Protein AF-A0A9D7HU97-F1 (afdb_monomer_lite)

pLDDT: mean 90.89, std 8.0, range [59.41, 97.94]

Structure (mmCIF, N/CA/C/O backbone):
data_AF-A0A9D7HU97-F1
#
_entry.id   AF-A0A9D7HU97-F1
#
loop_
_atom_site.group_PDB
_atom_site.id
_atom_site.type_symbol
_atom_site.label_atom_id
_atom_site.label_alt_id
_atom_site.label_comp_id
_atom_site.label_asym_id
_atom_site.label_entity_id
_atom_site.label_seq_id
_atom_site.pdbx_PDB_ins_code
_atom_site.Cartn_x
_atom_site.Cartn_y
_atom_site.Cartn_z
_atom_site.occupancy
_atom_site.B_iso_or_equiv
_atom_site.auth_seq_id
_atom_site.auth_comp_id
_atom_site.auth_asym_id
_atom_site.auth_atom_id
_atom_site.pdbx_PDB_model_num
ATOM 1 N N . MET A 1 1 ? -2.136 9.298 -6.758 1.00 59.41 1 MET A N 1
ATOM 2 C CA . MET A 1 1 ? -2.511 10.239 -5.671 1.00 59.41 1 MET A CA 1
ATOM 3 C C . MET A 1 1 ? -3.875 9.947 -5.015 1.00 59.41 1 MET A C 1
ATOM 5 O O . MET A 1 1 ? -4.097 10.447 -3.921 1.00 59.41 1 MET A O 1
ATOM 9 N N . GLY A 1 2 ? -4.797 9.175 -5.620 1.00 84.44 2 GLY A N 1
ATOM 10 C CA . GLY A 1 2 ? -6.100 8.853 -4.996 1.00 84.44 2 GLY A CA 1
ATOM 11 C C . GLY A 1 2 ? -6.026 7.794 -3.887 1.00 84.44 2 GLY A C 1
ATOM 12 O O . GLY A 1 2 ? -6.468 8.039 -2.770 1.00 84.44 2 GLY A O 1
ATOM 13 N N . LEU A 1 3 ? -5.370 6.660 -4.161 1.00 85.88 3 LEU A N 1
ATOM 14 C CA . LEU A 1 3 ? -5.312 5.512 -3.242 1.00 85.88 3 LEU A CA 1
ATOM 15 C C . LEU A 1 3 ? -4.630 5.822 -1.898 1.00 85.88 3 LEU A C 1
ATOM 17 O O . LEU A 1 3 ? -5.117 5.406 -0.852 1.00 85.88 3 LEU A O 1
ATOM 21 N N . GLU A 1 4 ? -3.543 6.595 -1.890 1.00 90.94 4 GLU A N 1
ATOM 22 C CA . GLU A 1 4 ? -2.875 7.012 -0.644 1.00 90.94 4 GLU A CA 1
ATOM 23 C C . GLU A 1 4 ? -3.761 7.918 0.220 1.00 90.94 4 GLU A C 1
ATOM 25 O O . GLU A 1 4 ? -3.781 7.790 1.445 1.00 90.94 4 GLU A O 1
ATOM 30 N N . ARG A 1 5 ? -4.526 8.818 -0.414 1.00 93.12 5 ARG A N 1
ATOM 31 C CA . ARG A 1 5 ? -5.485 9.683 0.286 1.00 93.12 5 ARG A CA 1
ATOM 32 C C . ARG A 1 5 ? -6.626 8.863 0.879 1.00 93.12 5 ARG A C 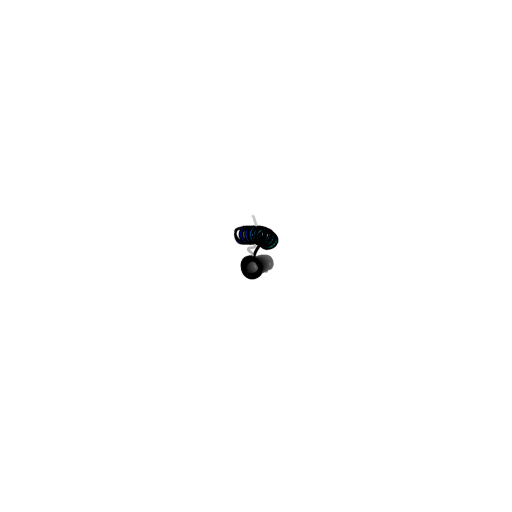1
ATOM 34 O O . ARG A 1 5 ? -6.976 9.087 2.032 1.00 93.12 5 ARG A O 1
ATOM 41 N N . GLU A 1 6 ? -7.149 7.893 0.133 1.00 92.31 6 GLU A N 1
ATOM 42 C CA . GLU A 1 6 ? -8.172 6.962 0.625 1.00 92.31 6 GLU A CA 1
ATOM 43 C C . GLU A 1 6 ? -7.671 6.147 1.825 1.00 92.31 6 GLU A C 1
ATOM 45 O O . GLU A 1 6 ? -8.370 6.049 2.830 1.00 92.31 6 GLU A O 1
ATOM 50 N N . ILE A 1 7 ? -6.444 5.615 1.774 1.00 94.75 7 ILE A N 1
ATOM 51 C CA . ILE A 1 7 ? -5.846 4.881 2.903 1.00 94.75 7 ILE A CA 1
ATOM 52 C C . ILE A 1 7 ? -5.724 5.786 4.133 1.00 94.75 7 ILE A C 1
ATOM 54 O O . ILE A 1 7 ? -6.078 5.372 5.237 1.00 94.75 7 ILE A O 1
ATOM 58 N N . LYS A 1 8 ? -5.269 7.031 3.949 1.00 96.19 8 LYS A N 1
ATOM 59 C CA . LYS A 1 8 ? -5.141 8.008 5.038 1.00 96.19 8 LYS A CA 1
ATOM 60 C C . LYS A 1 8 ? -6.494 8.361 5.659 1.00 96.19 8 LYS A C 1
ATOM 62 O O . LYS A 1 8 ? -6.585 8.532 6.874 1.00 96.19 8 LYS A O 1
ATOM 67 N N . GLU A 1 9 ? -7.535 8.458 4.841 1.00 96.00 9 GLU A N 1
ATOM 68 C CA . GLU A 1 9 ? -8.899 8.691 5.306 1.00 96.00 9 GLU A CA 1
ATOM 69 C C . GLU A 1 9 ? -9.441 7.486 6.089 1.00 96.00 9 GLU A C 1
ATOM 71 O O . GLU A 1 9 ? -9.987 7.662 7.177 1.00 96.00 9 GLU A O 1
ATOM 76 N N . ILE A 1 10 ? -9.198 6.255 5.628 1.00 95.75 10 ILE A N 1
ATOM 77 C CA . ILE A 1 10 ? -9.556 5.043 6.384 1.00 95.75 10 ILE A CA 1
ATOM 78 C C . ILE A 1 10 ? -8.815 5.002 7.730 1.00 95.75 10 ILE A C 1
ATOM 80 O O . ILE A 1 10 ? -9.416 4.688 8.756 1.00 95.75 10 ILE A O 1
ATOM 84 N N . ASP A 1 11 ? -7.532 5.373 7.773 1.00 96.56 11 ASP A N 1
ATOM 85 C CA . ASP A 1 11 ? -6.772 5.453 9.027 1.00 96.56 11 ASP A CA 1
ATOM 86 C C . ASP A 1 11 ? -7.364 6.491 10.002 1.00 96.56 11 ASP A C 1
ATOM 88 O O . ASP A 1 11 ? -7.376 6.267 11.219 1.00 96.56 11 ASP A O 1
ATOM 92 N N . ARG A 1 12 ? -7.898 7.611 9.491 1.00 97.38 12 ARG A N 1
ATOM 93 C CA . ARG A 1 12 ? -8.641 8.594 10.298 1.00 97.38 12 ARG A CA 1
ATOM 94 C C . ARG A 1 12 ? -9.931 7.985 10.851 1.00 97.38 12 ARG A C 1
ATOM 96 O O . ARG A 1 12 ? -10.155 8.049 12.060 1.00 97.38 12 ARG A O 1
ATOM 103 N N . GLN A 1 13 ? -10.719 7.328 10.004 1.00 95.50 13 GLN A N 1
ATOM 104 C CA . GLN A 1 13 ? -11.974 6.680 10.395 1.00 95.50 13 GLN A CA 1
ATOM 105 C C . GLN A 1 13 ? -11.759 5.570 11.434 1.00 95.50 13 GLN A C 1
ATOM 107 O O . GLN A 1 13 ? -12.525 5.466 12.389 1.00 95.50 13 GLN A O 1
ATOM 112 N N . ILE A 1 14 ? -10.682 4.783 11.322 1.00 95.88 14 ILE A N 1
ATOM 113 C CA . ILE A 1 14 ? -10.317 3.769 12.326 1.00 95.88 14 ILE A CA 1
ATOM 114 C C . ILE A 1 14 ? -10.040 4.424 13.682 1.00 95.88 14 ILE A C 1
ATOM 116 O O . ILE A 1 14 ? -10.497 3.924 14.712 1.00 95.88 14 ILE A O 1
ATOM 120 N N . LYS A 1 15 ? -9.298 5.539 13.714 1.00 96.56 15 LYS A N 1
ATOM 121 C CA . LYS A 1 15 ? -9.019 6.264 14.966 1.00 96.56 15 LYS A CA 1
ATOM 122 C C . LYS A 1 15 ? -10.299 6.792 15.608 1.00 96.56 15 LYS A C 1
ATOM 124 O O . LYS A 1 15 ? -10.445 6.700 16.826 1.00 96.56 15 LYS A O 1
ATOM 129 N N . GLU A 1 16 ? -11.216 7.319 14.808 1.00 94.75 16 GLU A N 1
ATOM 130 C CA . GLU A 1 16 ? -12.508 7.825 15.279 1.00 94.75 16 GLU A CA 1
ATOM 131 C C . GLU A 1 16 ? -13.398 6.700 15.808 1.00 94.75 16 GLU A C 1
ATOM 133 O O . GLU A 1 16 ? -13.881 6.790 16.936 1.00 94.75 16 GLU A O 1
ATOM 138 N N . ALA A 1 17 ? -13.515 5.594 15.070 1.00 92.94 17 ALA A N 1
ATOM 139 C CA . ALA A 1 17 ? -14.265 4.418 15.500 1.00 92.94 17 ALA A CA 1
ATOM 140 C C . ALA A 1 17 ? -13.706 3.820 16.804 1.00 92.94 17 ALA A C 1
ATOM 142 O O . ALA A 1 17 ? -14.470 3.448 17.693 1.00 92.94 17 ALA A O 1
ATOM 143 N N . ARG A 1 18 ? -12.374 3.791 16.967 1.00 92.94 18 ARG A N 1
ATOM 144 C CA . ARG A 1 18 ? -11.720 3.373 18.221 1.00 92.94 18 ARG A CA 1
ATOM 145 C C . ARG A 1 18 ? -12.077 4.288 19.387 1.00 92.94 18 ARG A C 1
ATOM 147 O O . ARG A 1 18 ? -12.401 3.786 20.457 1.00 92.94 18 ARG A O 1
ATOM 154 N N . ARG A 1 19 ? -12.055 5.611 19.192 1.00 93.38 19 ARG A N 1
ATOM 155 C CA . ARG A 1 19 ? -12.463 6.570 20.235 1.00 93.38 19 ARG A CA 1
ATOM 156 C C . ARG A 1 19 ? -13.929 6.385 20.622 1.00 93.38 19 ARG A C 1
ATOM 158 O O . ARG A 1 19 ? -14.220 6.311 21.810 1.00 93.38 19 ARG A O 1
ATOM 165 N N . ALA A 1 20 ? -14.821 6.255 19.641 1.00 90.25 20 ALA A N 1
ATOM 166 C CA . ALA A 1 20 ? -16.245 6.033 19.882 1.00 90.25 20 ALA A CA 1
ATOM 167 C C . ALA A 1 20 ? -16.498 4.728 20.659 1.00 90.25 20 ALA A C 1
ATOM 169 O O . ALA A 1 20 ? -17.226 4.732 21.647 1.00 90.25 20 ALA A O 1
ATOM 170 N N . ALA A 1 21 ? -15.827 3.634 20.283 1.00 89.88 21 ALA A N 1
ATOM 171 C CA . ALA A 1 21 ? -15.946 2.350 20.974 1.00 89.88 21 ALA A CA 1
ATOM 172 C C . ALA A 1 21 ? -15.439 2.393 22.429 1.00 89.88 21 ALA A C 1
ATOM 174 O O . ALA A 1 21 ? -15.967 1.681 23.280 1.00 89.88 21 ALA A O 1
ATOM 175 N N . THR A 1 22 ? -14.436 3.222 22.737 1.00 89.69 22 THR A N 1
ATOM 176 C CA . THR A 1 22 ? -13.944 3.402 24.115 1.00 89.69 22 THR A CA 1
ATOM 177 C C . THR A 1 22 ? -14.956 4.126 25.004 1.00 89.69 22 THR A C 1
ATOM 179 O O . THR A 1 22 ? -15.070 3.792 26.181 1.00 89.69 22 THR A O 1
ATOM 182 N N . VAL A 1 23 ? -15.689 5.100 24.456 1.00 91.75 23 VAL A N 1
ATOM 183 C CA . VAL A 1 23 ? -16.657 5.929 25.202 1.00 91.75 23 VAL A CA 1
ATOM 184 C C . VAL A 1 23 ? -18.041 5.266 25.301 1.00 91.75 23 VAL A C 1
ATOM 186 O O . VAL A 1 23 ? -18.860 5.679 26.117 1.00 91.75 23 VAL A O 1
ATOM 189 N N . ALA A 1 24 ? -18.296 4.219 24.514 1.00 89.94 24 ALA A N 1
ATOM 190 C CA . ALA A 1 24 ? -19.556 3.482 24.505 1.00 89.94 24 ALA A CA 1
ATOM 191 C C . ALA A 1 24 ? -19.955 2.953 25.897 1.00 89.94 24 ALA A C 1
ATOM 193 O O . ALA A 1 24 ? -19.141 2.369 26.625 1.00 89.94 24 ALA A O 1
ATOM 194 N N . LEU A 1 25 ? -21.233 3.128 26.236 1.00 87.50 25 LEU A N 1
ATOM 195 C CA . LEU A 1 25 ? -21.787 2.821 27.558 1.00 87.50 25 LEU A CA 1
ATOM 196 C C . LEU A 1 25 ? -22.415 1.424 27.609 1.00 87.50 25 LEU A C 1
ATOM 198 O O . LEU A 1 25 ? -22.518 0.844 28.689 1.00 87.50 25 LEU A O 1
ATOM 202 N N . SER A 1 26 ? -22.783 0.858 26.454 1.00 93.25 26 SER A N 1
ATOM 203 C CA . SER A 1 26 ? -23.338 -0.495 26.352 1.00 93.25 26 SER A CA 1
ATOM 204 C C . SER A 1 26 ? -22.373 -1.491 25.700 1.00 93.25 26 SER A C 1
ATOM 206 O O . SER A 1 26 ? -21.480 -1.140 24.923 1.00 93.25 26 SER A O 1
ATOM 208 N N . LEU A 1 27 ? -22.554 -2.776 26.020 1.00 89.12 27 LEU A N 1
ATOM 209 C CA . LEU A 1 27 ? -21.802 -3.863 25.388 1.00 89.12 27 LEU A CA 1
ATOM 210 C C . LEU A 1 27 ? -22.136 -3.997 23.896 1.00 89.12 27 LEU A C 1
ATOM 212 O O . LEU A 1 27 ? -21.236 -4.273 23.103 1.00 89.12 27 LEU A O 1
ATOM 216 N N . ASP A 1 28 ? -23.387 -3.746 23.507 1.00 91.88 28 ASP A N 1
ATOM 217 C CA . ASP A 1 28 ? -23.822 -3.778 22.109 1.00 91.88 28 ASP A CA 1
ATOM 218 C C . ASP A 1 28 ? -23.143 -2.690 21.269 1.00 91.88 28 ASP A C 1
ATOM 220 O O . ASP A 1 28 ? -22.624 -2.976 20.188 1.00 91.88 28 ASP A O 1
ATOM 224 N N . GLU A 1 29 ? -23.051 -1.462 21.786 1.00 90.25 29 GLU A N 1
ATOM 225 C CA . GLU A 1 29 ? -22.326 -0.366 21.130 1.00 90.25 29 GLU A CA 1
ATOM 226 C C . GLU A 1 29 ? -20.831 -0.677 20.993 1.00 90.25 29 GLU A C 1
ATOM 228 O O . GLU A 1 29 ? -20.239 -0.458 19.931 1.00 90.25 29 GLU A O 1
ATOM 233 N N . LYS A 1 30 ? -20.215 -1.253 22.034 1.00 89.19 30 LYS A N 1
ATOM 234 C CA . LYS A 1 30 ? -18.817 -1.708 21.972 1.00 89.19 30 LYS A CA 1
ATOM 235 C C . LYS A 1 30 ? -18.627 -2.778 20.902 1.00 89.19 30 LYS A C 1
ATOM 237 O O . LYS A 1 30 ? -17.673 -2.699 20.126 1.00 89.19 30 LYS A O 1
ATOM 242 N N . LEU A 1 31 ? -19.527 -3.757 20.826 1.00 92.44 31 LEU A N 1
ATOM 243 C CA . LEU A 1 31 ? -19.473 -4.823 19.828 1.00 92.44 31 LEU A CA 1
ATOM 244 C C . LEU A 1 31 ? -19.642 -4.276 18.403 1.00 92.44 31 LEU A C 1
ATOM 246 O O . LEU A 1 31 ? -18.889 -4.664 17.506 1.00 92.44 31 LEU A O 1
ATOM 250 N N . ALA A 1 32 ? -20.590 -3.361 18.191 1.00 92.88 32 ALA A N 1
ATOM 251 C CA . ALA A 1 32 ? -20.792 -2.691 16.909 1.00 92.88 32 ALA A CA 1
ATOM 252 C C . ALA A 1 32 ? -19.544 -1.896 16.488 1.00 92.88 32 ALA A C 1
ATOM 254 O O . ALA A 1 32 ? -19.074 -2.036 15.356 1.00 92.88 32 ALA A O 1
ATOM 255 N N . GLY A 1 33 ? -18.939 -1.151 17.419 1.00 92.94 33 GLY A N 1
ATOM 256 C CA . GLY A 1 33 ? -17.685 -0.431 17.195 1.00 92.94 33 GLY A CA 1
ATOM 257 C C . GLY A 1 33 ? -16.527 -1.354 16.804 1.00 92.94 33 GLY A C 1
ATOM 258 O O . GLY A 1 33 ? -15.825 -1.084 15.831 1.00 92.94 33 GLY A O 1
ATOM 259 N N . GLN A 1 34 ? -16.358 -2.488 17.492 1.00 92.69 34 GLN A N 1
ATOM 260 C CA . GLN A 1 34 ? -15.325 -3.478 17.152 1.00 92.69 34 GLN A CA 1
ATOM 261 C C . GLN A 1 34 ? -15.531 -4.090 15.759 1.00 92.69 34 GLN A C 1
ATOM 263 O O . GLN A 1 34 ? -14.571 -4.238 14.999 1.00 92.69 34 GLN A O 1
ATOM 268 N N . LYS A 1 35 ? -16.779 -4.400 15.381 1.00 95.56 35 LYS A N 1
ATOM 269 C CA . LYS A 1 35 ? -17.107 -4.877 14.026 1.00 95.56 35 LYS A CA 1
ATOM 270 C C . LYS A 1 35 ? -16.765 -3.830 12.962 1.00 95.56 35 LYS A C 1
ATOM 272 O O . LYS A 1 35 ? -16.163 -4.183 11.948 1.00 95.56 35 LYS A O 1
ATOM 277 N N . GLN A 1 36 ? -17.079 -2.560 13.216 1.00 95.38 36 GLN A N 1
ATOM 278 C CA . GLN A 1 36 ? -16.760 -1.460 12.304 1.00 95.38 36 GLN A CA 1
ATOM 279 C C . GLN A 1 36 ? -15.247 -1.268 12.136 1.00 95.38 36 GLN A C 1
ATOM 281 O O . GLN A 1 36 ? -14.765 -1.143 11.011 1.00 95.38 36 GLN A O 1
ATOM 286 N N . ILE A 1 37 ? -14.480 -1.302 13.230 1.00 95.81 37 ILE A N 1
ATOM 287 C CA . ILE A 1 37 ? -13.010 -1.217 13.189 1.00 95.81 37 ILE A CA 1
ATOM 288 C C . ILE A 1 37 ? -12.435 -2.349 12.333 1.00 95.81 37 ILE A C 1
ATOM 290 O O . ILE A 1 37 ? -11.632 -2.090 11.439 1.00 95.81 37 ILE A O 1
ATOM 294 N N . LYS A 1 38 ? -12.889 -3.591 12.549 1.00 97.44 38 LYS A N 1
ATOM 295 C CA . LYS A 1 38 ? -12.433 -4.754 11.776 1.0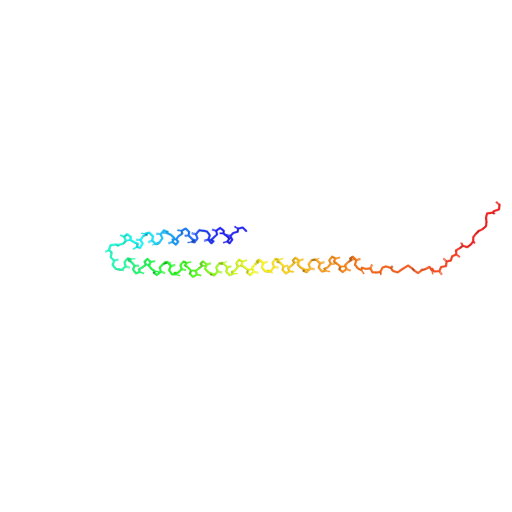0 97.44 38 LYS A CA 1
ATOM 296 C C . LYS A 1 38 ? -12.741 -4.616 10.281 1.00 97.44 38 LYS A C 1
ATOM 298 O O . LYS A 1 38 ? -11.906 -4.971 9.449 1.00 97.44 38 LYS A O 1
ATOM 303 N N . ALA A 1 39 ? -13.915 -4.091 9.930 1.00 97.44 39 ALA A N 1
ATOM 304 C CA 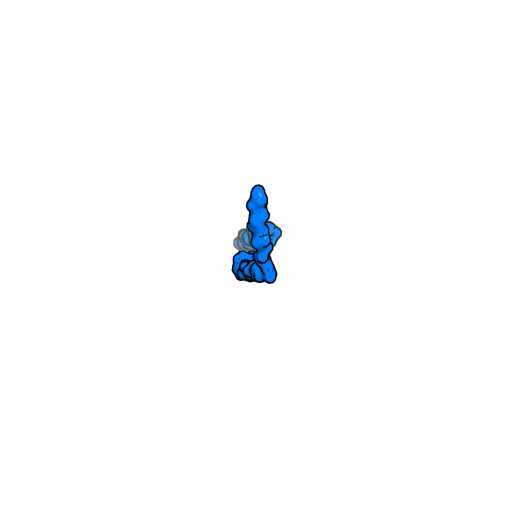. ALA A 1 39 ? -14.290 -3.848 8.538 1.00 97.44 39 ALA A CA 1
ATOM 305 C C . ALA A 1 39 ? -13.388 -2.789 7.878 1.00 97.44 39 ALA A C 1
ATOM 307 O O . ALA A 1 39 ? -12.883 -3.010 6.775 1.00 97.44 39 ALA A O 1
ATOM 308 N N . LEU A 1 40 ? -13.124 -1.676 8.569 1.00 97.56 40 LEU A N 1
ATOM 309 C CA . LEU A 1 40 ? -12.228 -0.623 8.084 1.00 97.56 40 LEU A CA 1
ATOM 310 C C . LEU A 1 40 ? -10.781 -1.118 7.936 1.00 97.56 40 LEU A C 1
ATOM 312 O O . LEU A 1 40 ? -10.115 -0.799 6.954 1.00 97.56 40 LEU A O 1
ATOM 316 N N . GLU A 1 41 ? -10.292 -1.945 8.861 1.00 97.50 41 GLU A N 1
ATOM 317 C CA . GLU A 1 41 ? -8.958 -2.551 8.767 1.00 97.50 41 GLU A CA 1
ATOM 318 C C . GLU A 1 41 ? -8.823 -3.486 7.559 1.00 97.50 41 GLU A C 1
ATOM 320 O O . GLU A 1 41 ? -7.802 -3.452 6.863 1.00 97.50 41 GLU A O 1
ATOM 325 N N . ALA A 1 42 ? -9.861 -4.275 7.267 1.00 97.81 42 ALA A N 1
ATOM 326 C CA . ALA A 1 42 ? -9.905 -5.113 6.073 1.00 97.81 42 ALA A CA 1
ATOM 327 C C . ALA A 1 42 ? -9.864 -4.264 4.791 1.00 97.81 42 ALA A C 1
ATOM 329 O O . ALA A 1 42 ? -9.065 -4.543 3.894 1.00 97.81 42 ALA A O 1
ATOM 330 N N . GLN A 1 43 ? -10.650 -3.182 4.731 1.00 96.69 43 GLN A N 1
ATOM 331 C CA . GLN A 1 43 ? -10.630 -2.249 3.601 1.00 96.69 43 GLN A CA 1
ATOM 332 C C . GLN A 1 43 ? -9.263 -1.576 3.431 1.00 96.69 43 GLN A C 1
ATOM 334 O O . GLN A 1 43 ? -8.740 -1.526 2.316 1.00 96.69 43 GLN A O 1
ATOM 339 N N . ARG A 1 44 ? -8.636 -1.119 4.524 1.00 97.19 44 ARG A N 1
ATOM 340 C CA . ARG A 1 44 ? -7.288 -0.530 4.496 1.00 97.19 44 ARG A CA 1
ATOM 341 C C . ARG A 1 44 ? -6.266 -1.499 3.907 1.00 97.19 44 ARG A C 1
ATOM 343 O O . ARG A 1 44 ? -5.459 -1.108 3.065 1.00 97.19 44 ARG A O 1
ATOM 350 N N . ASN A 1 45 ? -6.283 -2.758 4.349 1.00 96.94 45 ASN A N 1
ATOM 351 C CA . ASN A 1 45 ? -5.369 -3.778 3.840 1.00 96.94 45 ASN A CA 1
ATOM 352 C C . ASN A 1 45 ? -5.591 -4.050 2.350 1.00 96.94 45 ASN A C 1
ATOM 354 O O . ASN A 1 45 ? -4.612 -4.142 1.612 1.00 96.94 45 ASN A O 1
ATOM 358 N N . GLN A 1 46 ? -6.845 -4.120 1.899 1.00 96.31 46 GLN A N 1
ATOM 359 C CA . GLN A 1 46 ? -7.147 -4.291 0.480 1.00 96.31 46 GLN A CA 1
ATOM 360 C C . GLN A 1 46 ? -6.608 -3.123 -0.356 1.00 96.31 46 GLN A C 1
ATOM 362 O O . GLN A 1 46 ? -5.936 -3.344 -1.359 1.00 96.31 46 GLN A O 1
ATOM 367 N N . LYS A 1 47 ? -6.831 -1.880 0.085 1.00 94.81 47 LYS A N 1
ATOM 368 C CA . LYS A 1 47 ? -6.339 -0.684 -0.616 1.00 94.81 47 LYS A CA 1
ATOM 369 C C . LYS A 1 47 ? -4.814 -0.615 -0.669 1.00 94.81 47 LYS A C 1
ATOM 371 O O . LYS A 1 47 ? -4.271 -0.231 -1.699 1.00 94.81 47 LYS A O 1
ATOM 376 N N . ARG A 1 48 ? -4.119 -1.016 0.403 1.00 95.94 48 ARG A N 1
ATOM 377 C CA . ARG A 1 48 ? -2.648 -1.102 0.411 1.00 95.94 48 ARG A CA 1
ATOM 378 C C . ARG A 1 48 ? -2.122 -2.108 -0.608 1.00 95.94 48 ARG A C 1
ATOM 380 O O . ARG A 1 48 ? -1.159 -1.791 -1.291 1.00 95.94 48 ARG A O 1
ATOM 387 N N . ARG A 1 49 ? -2.764 -3.275 -0.735 1.00 96.12 49 ARG A N 1
ATOM 388 C CA . ARG A 1 49 ? -2.407 -4.260 -1.769 1.00 96.12 49 ARG A CA 1
ATOM 389 C C . ARG A 1 49 ? -2.585 -3.677 -3.166 1.00 96.12 49 ARG A C 1
ATOM 391 O O . ARG A 1 49 ? -1.637 -3.666 -3.928 1.00 96.12 49 ARG A O 1
ATOM 398 N N . SER A 1 50 ? -3.736 -3.065 -3.446 1.00 94.62 50 SER A N 1
ATOM 399 C CA . SER A 1 50 ? -3.974 -2.435 -4.751 1.00 94.62 50 SER A CA 1
ATOM 400 C C . SER A 1 50 ? -3.002 -1.293 -5.069 1.00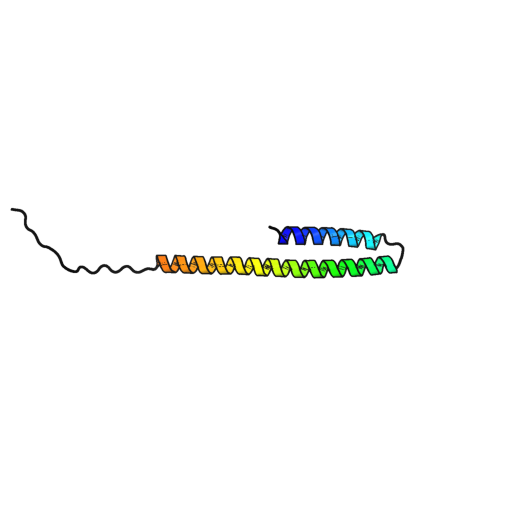 94.62 50 SER A C 1
ATOM 402 O O . SER A 1 50 ? -2.664 -1.093 -6.230 1.00 94.62 50 SER A O 1
ATOM 404 N N . LEU A 1 51 ? -2.559 -0.529 -4.063 1.00 94.81 51 LEU A N 1
ATOM 405 C CA . LEU A 1 51 ? -1.522 0.488 -4.252 1.00 94.81 51 LEU A CA 1
ATOM 406 C C . LEU A 1 51 ? -0.190 -0.151 -4.653 1.00 94.81 51 LEU A C 1
ATOM 408 O O . LEU A 1 51 ? 0.443 0.333 -5.584 1.00 94.81 51 LEU A O 1
ATOM 412 N N . PHE A 1 52 ? 0.201 -1.224 -3.966 1.00 95.50 52 PHE A N 1
ATOM 413 C CA . PHE A 1 52 ? 1.428 -1.958 -4.254 1.00 95.50 52 PHE A CA 1
ATOM 414 C C . PHE A 1 52 ? 1.391 -2.579 -5.656 1.00 95.50 52 PHE A C 1
ATOM 416 O O . PHE A 1 52 ? 2.290 -2.335 -6.448 1.00 95.50 52 PHE A O 1
ATOM 423 N N . ASP A 1 53 ? 0.296 -3.251 -6.022 1.00 95.94 53 ASP A N 1
ATOM 424 C CA . ASP A 1 53 ? 0.127 -3.842 -7.357 1.00 95.94 53 ASP A CA 1
ATOM 425 C C . ASP 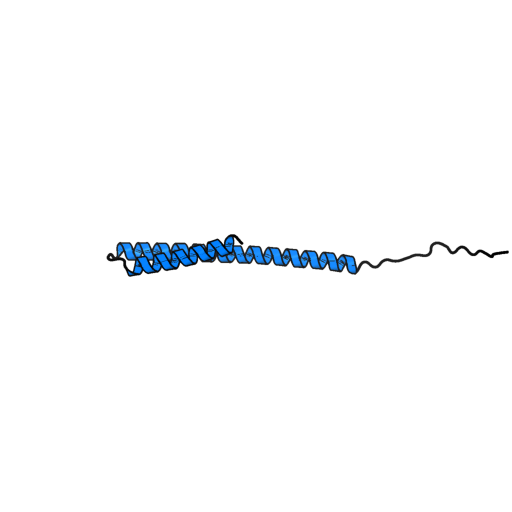A 1 53 ? 0.243 -2.784 -8.472 1.00 95.94 53 ASP A C 1
ATOM 427 O O . ASP A 1 53 ? 0.840 -3.022 -9.525 1.00 95.94 53 ASP A O 1
ATOM 431 N N . ALA A 1 54 ? -0.323 -1.593 -8.241 1.00 93.69 54 ALA A N 1
ATOM 432 C CA . ALA A 1 54 ? -0.231 -0.477 -9.176 1.00 93.69 54 ALA A CA 1
ATOM 433 C C . ALA A 1 54 ? 1.195 0.091 -9.267 1.00 93.69 54 ALA A C 1
ATOM 435 O O . ALA A 1 54 ? 1.625 0.472 -10.355 1.00 93.69 54 ALA A O 1
ATOM 436 N N . GLN A 1 55 ? 1.924 0.151 -8.150 1.00 94.62 55 GLN A N 1
ATOM 437 C CA . GLN A 1 55 ? 3.332 0.560 -8.123 1.00 94.62 55 GLN A CA 1
ATOM 438 C C . GLN A 1 55 ? 4.206 -0.448 -8.881 1.00 94.62 55 GLN A C 1
ATOM 440 O O . GLN A 1 55 ? 4.912 -0.048 -9.802 1.00 94.62 55 GLN A O 1
ATOM 445 N N . ASP A 1 56 ? 4.046 -1.745 -8.614 1.00 97.25 56 ASP A N 1
ATOM 446 C CA . ASP A 1 56 ? 4.749 -2.823 -9.319 1.00 97.25 56 ASP A CA 1
ATOM 447 C C . ASP A 1 56 ? 4.484 -2.803 -10.830 1.00 97.25 56 ASP A C 1
ATOM 449 O O . ASP A 1 56 ? 5.340 -3.159 -11.640 1.00 97.25 56 ASP A O 1
ATOM 453 N N . GLN A 1 57 ? 3.274 -2.431 -11.250 1.00 96.44 57 GLN A N 1
ATOM 454 C CA . GLN A 1 57 ? 2.965 -2.275 -12.670 1.00 96.44 57 GLN A CA 1
ATOM 455 C C . GLN A 1 57 ? 3.717 -1.090 -13.291 1.00 96.44 57 GLN A C 1
ATOM 457 O O . GLN A 1 57 ? 4.222 -1.213 -14.407 1.00 96.44 57 GLN A O 1
ATOM 462 N N . VAL A 1 58 ? 3.799 0.042 -12.589 1.00 96.12 58 VAL A N 1
ATOM 463 C CA . VAL A 1 58 ? 4.561 1.212 -13.049 1.00 96.12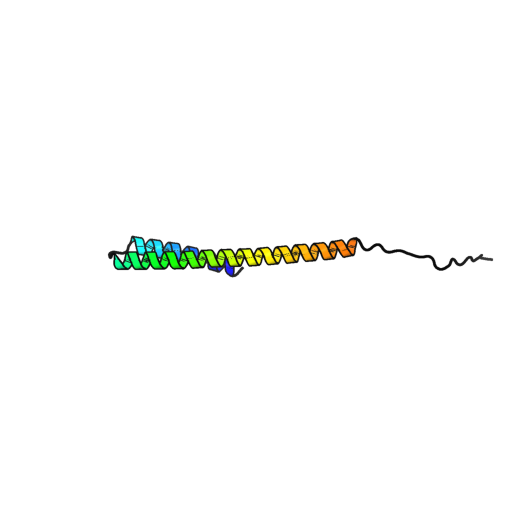 58 VAL A CA 1
ATOM 464 C C . VAL A 1 58 ? 6.046 0.881 -13.160 1.00 96.12 58 VAL A C 1
ATOM 466 O O . VAL A 1 58 ? 6.681 1.258 -14.146 1.00 96.12 58 VAL A O 1
ATOM 469 N N . ASP A 1 59 ? 6.593 0.152 -12.192 1.00 97.56 59 ASP A N 1
ATOM 470 C CA . ASP A 1 59 ? 8.003 -0.232 -12.204 1.00 97.56 59 ASP A CA 1
ATOM 471 C C . ASP A 1 59 ? 8.312 -1.215 -13.338 1.00 97.56 59 ASP A C 1
ATOM 473 O O . ASP A 1 59 ? 9.266 -0.997 -14.084 1.00 97.56 59 ASP A O 1
ATOM 477 N N . ARG A 1 60 ? 7.438 -2.197 -13.593 1.00 97.94 60 ARG A N 1
ATOM 478 C CA . ARG A 1 60 ? 7.558 -3.070 -14.775 1.00 97.94 60 ARG A CA 1
ATOM 479 C C . ARG A 1 60 ? 7.544 -2.290 -16.089 1.00 97.94 60 ARG A C 1
ATOM 481 O O . ARG A 1 60 ? 8.394 -2.508 -16.944 1.00 97.94 60 ARG A O 1
ATOM 488 N N . GLN A 1 61 ? 6.624 -1.337 -16.242 1.00 97.50 61 GLN A N 1
ATOM 489 C CA . GLN A 1 61 ? 6.576 -0.486 -17.439 1.00 97.50 61 GLN A CA 1
ATOM 490 C C . GLN A 1 61 ? 7.843 0.362 -17.600 1.00 97.50 61 GLN A C 1
ATOM 492 O O . GLN A 1 61 ? 8.304 0.599 -18.718 1.00 97.50 61 GLN A O 1
ATOM 497 N N . ARG A 1 62 ? 8.422 0.827 -16.487 1.00 97.88 62 ARG A N 1
ATOM 498 C CA . ARG A 1 62 ? 9.696 1.549 -16.490 1.00 97.88 62 ARG A CA 1
ATOM 499 C C . ARG A 1 62 ? 10.834 0.650 -16.969 1.00 97.88 62 ARG A C 1
ATOM 501 O O . ARG A 1 62 ? 11.610 1.090 -17.813 1.00 97.88 62 ARG A O 1
ATOM 508 N N . GLU A 1 63 ? 10.935 -0.572 -16.456 1.00 97.38 63 GLU A N 1
ATOM 509 C CA . GLU A 1 63 ? 11.958 -1.539 -16.872 1.00 97.38 63 GLU A CA 1
ATOM 510 C C . GLU A 1 63 ? 11.840 -1.887 -18.361 1.00 97.38 63 GLU A C 1
ATOM 512 O O . GLU A 1 63 ? 12.838 -1.851 -19.080 1.00 97.38 63 GLU A O 1
ATOM 517 N N . GLU A 1 64 ? 10.623 -2.125 -18.859 1.00 97.44 64 GLU A N 1
ATOM 518 C CA . GLU A 1 64 ? 10.373 -2.364 -20.286 1.00 97.44 64 GLU A CA 1
ATOM 519 C C . GLU A 1 64 ? 10.843 -1.189 -21.156 1.00 97.44 64 GLU A C 1
ATOM 521 O O . GLU A 1 64 ? 11.508 -1.384 -22.176 1.00 97.44 64 GLU A O 1
ATOM 526 N N . LEU A 1 65 ? 10.544 0.048 -20.747 1.00 97.06 65 LEU A N 1
ATOM 527 C CA . LEU A 1 65 ? 10.996 1.247 -21.455 1.00 97.06 65 LEU A CA 1
ATOM 528 C C . LEU A 1 65 ? 12.522 1.368 -21.473 1.00 97.06 65 LEU A C 1
ATOM 530 O O . LEU A 1 65 ? 13.086 1.732 -22.508 1.00 97.06 65 LEU A O 1
ATOM 534 N N . ILE A 1 66 ? 13.189 1.055 -20.360 1.00 95.31 66 ILE A N 1
ATOM 535 C CA . ILE A 1 66 ? 14.655 1.045 -20.282 1.00 95.31 66 ILE A CA 1
ATOM 536 C C . ILE A 1 66 ? 15.220 0.017 -21.264 1.00 95.31 66 ILE A C 1
ATOM 538 O O . ILE A 1 66 ? 16.047 0.384 -22.098 1.00 95.31 66 ILE A O 1
ATOM 542 N N . ALA A 1 67 ? 14.711 -1.217 -21.255 1.00 95.31 67 ALA A N 1
ATOM 543 C CA . ALA A 1 67 ? 15.164 -2.272 -22.161 1.00 95.31 67 ALA A CA 1
ATOM 544 C C . ALA A 1 67 ? 14.995 -1.883 -23.643 1.00 95.31 67 ALA A C 1
ATOM 546 O O . ALA A 1 67 ? 15.875 -2.130 -24.472 1.00 95.31 67 ALA A O 1
ATOM 547 N N . VAL A 1 68 ? 13.891 -1.212 -23.993 1.00 94.31 68 VAL A N 1
ATOM 548 C CA . VAL A 1 68 ? 13.673 -0.682 -25.350 1.00 94.31 68 VAL A CA 1
ATOM 549 C C . VAL A 1 68 ? 14.714 0.379 -25.716 1.00 94.31 68 VAL A C 1
ATOM 551 O O . VAL A 1 68 ? 15.206 0.392 -26.847 1.00 94.31 68 VAL A O 1
ATOM 554 N N . ILE A 1 69 ? 15.049 1.284 -24.794 1.00 92.00 69 ILE A N 1
ATOM 555 C CA . ILE A 1 69 ? 16.064 2.322 -25.020 1.00 92.00 69 ILE A CA 1
ATOM 556 C C . ILE A 1 69 ? 17.449 1.689 -25.191 1.00 92.00 69 ILE A C 1
ATOM 558 O O . ILE A 1 69 ? 18.153 2.022 -26.144 1.00 92.00 69 ILE A O 1
ATOM 562 N N . GLU A 1 70 ? 17.818 0.743 -24.330 1.00 91.44 70 GLU A N 1
ATOM 563 C CA . GLU A 1 70 ? 19.087 0.011 -24.413 1.00 91.44 70 GLU A CA 1
ATOM 564 C C . GLU A 1 70 ? 19.218 -0.755 -25.735 1.00 91.44 70 GLU A C 1
ATOM 566 O O . GLU A 1 70 ? 20.255 -0.687 -26.397 1.00 91.44 70 GLU A O 1
ATOM 571 N N . GLY A 1 71 ? 18.144 -1.411 -26.185 1.00 89.00 71 GLY A N 1
ATOM 572 C CA . GLY A 1 71 ? 18.108 -2.084 -27.483 1.00 89.00 71 GLY A CA 1
ATOM 573 C C . GLY A 1 71 ? 18.340 -1.136 -28.664 1.00 89.00 71 GLY A C 1
ATOM 574 O O . GLY A 1 71 ? 19.025 -1.499 -29.620 1.00 89.00 71 GLY A O 1
ATOM 575 N N . LYS A 1 72 ? 17.822 0.099 -28.598 1.00 86.44 72 LYS A N 1
ATOM 576 C CA . LYS A 1 72 ? 18.069 1.126 -29.626 1.00 86.44 72 LYS A CA 1
ATOM 577 C C . LYS A 1 72 ? 19.508 1.638 -29.605 1.00 86.44 72 LYS A C 1
ATOM 579 O O . LYS A 1 72 ? 20.070 1.867 -30.669 1.00 86.44 72 LYS A O 1
ATOM 584 N N . LEU A 1 73 ? 20.106 1.806 -28.425 1.00 83.25 73 LEU A N 1
ATOM 585 C CA . LEU A 1 73 ? 21.498 2.252 -28.292 1.00 83.25 73 LEU A CA 1
ATOM 586 C C . LEU A 1 73 ? 22.494 1.211 -28.819 1.00 83.25 73 LEU A C 1
ATOM 588 O O . LEU A 1 73 ? 23.498 1.577 -29.422 1.00 83.25 73 LEU A O 1
ATOM 592 N N . ASN A 1 74 ? 22.188 -0.077 -28.655 1.00 77.75 74 ASN A N 1
ATOM 593 C CA . ASN A 1 74 ? 23.018 -1.181 -29.142 1.00 77.75 74 ASN A CA 1
ATOM 594 C C . ASN A 1 74 ? 22.819 -1.507 -30.636 1.00 77.75 74 ASN A C 1
ATOM 596 O O . ASN A 1 74 ? 23.339 -2.519 -31.118 1.00 77.75 74 ASN A O 1
ATOM 600 N N . GLN A 1 75 ? 22.096 -0.678 -31.403 1.00 69.88 75 GLN A N 1
ATOM 601 C CA . GLN A 1 75 ? 21.996 -0.871 -32.850 1.00 69.88 75 GLN A CA 1
ATOM 602 C C . GLN A 1 75 ? 23.373 -0.753 -33.509 1.00 69.88 75 GLN A C 1
ATOM 604 O O . GLN A 1 75 ? 23.963 0.320 -33.631 1.00 69.88 75 GLN A O 1
ATOM 609 N N . THR A 1 76 ? 23.875 -1.890 -33.985 1.00 66.62 76 THR A N 1
ATOM 610 C CA . THR A 1 76 ? 25.123 -1.943 -34.739 1.00 66.62 76 THR A CA 1
ATOM 611 C C . THR A 1 76 ? 24.833 -1.521 -36.174 1.00 66.62 76 THR A C 1
ATOM 613 O O . THR A 1 76 ? 24.198 -2.253 -36.932 1.00 66.62 76 THR A O 1
ATOM 616 N N . THR A 1 77 ? 25.276 -0.324 -36.554 1.00 71.75 77 THR A N 1
ATOM 617 C CA . THR A 1 77 ? 25.125 0.166 -37.929 1.00 71.75 77 THR A CA 1
ATOM 618 C C . THR A 1 77 ? 26.352 -0.252 -38.734 1.00 71.75 77 THR A C 1
ATOM 620 O O . THR A 1 77 ? 27.470 0.132 -38.398 1.00 71.75 77 THR A O 1
ATOM 623 N N . ALA A 1 78 ? 26.164 -1.049 -39.787 1.00 73.88 78 ALA A N 1
ATOM 624 C CA . ALA A 1 78 ? 27.249 -1.459 -40.674 1.00 73.88 78 ALA A CA 1
ATOM 625 C C . ALA A 1 78 ? 27.221 -0.629 -41.960 1.00 73.88 78 ALA A C 1
ATOM 627 O O . ALA A 1 78 ? 26.207 -0.577 -42.657 1.00 73.88 78 ALA A O 1
ATOM 628 N N . LEU A 1 79 ? 28.347 0.000 -42.291 1.00 79.62 79 LEU A N 1
ATOM 629 C CA . LEU A 1 79 ? 28.507 0.764 -43.523 1.00 79.62 79 LEU A CA 1
ATOM 630 C C . LEU A 1 79 ? 29.305 -0.080 -44.517 1.00 79.62 79 LEU A C 1
ATOM 632 O O . LEU A 1 79 ? 30.449 -0.443 -44.246 1.00 79.62 79 LEU A O 1
ATOM 636 N N . ARG A 1 80 ? 28.695 -0.425 -45.656 1.00 86.25 80 ARG A N 1
ATOM 637 C CA . ARG A 1 80 ? 29.358 -1.189 -46.720 1.00 86.25 80 ARG A CA 1
ATOM 638 C C . ARG A 1 80 ? 29.697 -0.256 -47.882 1.00 86.25 80 ARG A C 1
ATOM 640 O O . ARG A 1 80 ? 28.776 0.191 -48.566 1.00 86.25 80 ARG A O 1
ATOM 647 N N . PRO A 1 81 ? 30.983 0.034 -48.136 1.00 84.19 81 PRO A N 1
ATOM 648 C CA . PRO A 1 81 ? 31.380 0.757 -49.337 1.00 84.19 81 PRO A CA 1
ATOM 649 C C . PRO A 1 81 ? 30.990 -0.063 -50.574 1.00 84.19 81 PRO A C 1
ATOM 651 O O . PRO A 1 81 ? 31.387 -1.222 -50.687 1.00 84.19 81 PRO A O 1
ATOM 654 N N . LEU A 1 82 ? 30.192 0.515 -51.477 1.00 91.88 82 LEU A N 1
ATOM 655 C CA . LEU A 1 82 ? 29.754 -0.165 -52.706 1.00 91.88 82 LEU A CA 1
ATOM 656 C C . LEU A 1 82 ? 30.756 0.011 -53.851 1.00 91.88 82 LEU A C 1
ATOM 658 O O . LEU A 1 82 ? 31.026 -0.933 -54.585 1.00 91.88 82 LEU A O 1
ATOM 662 N N . PHE A 1 83 ? 31.334 1.203 -53.986 1.00 89.06 83 PHE A N 1
ATOM 663 C CA . PHE A 1 83 ? 32.451 1.491 -54.881 1.00 89.06 83 PHE A CA 1
ATOM 664 C C . PHE A 1 83 ? 33.151 2.778 -54.430 1.00 89.06 83 PHE A C 1
ATOM 666 O O . PHE A 1 83 ? 32.608 3.553 -53.642 1.00 89.06 83 PHE A O 1
ATOM 673 N N . ILE A 1 84 ? 34.363 2.999 -54.935 1.00 86.62 84 ILE A N 1
ATOM 674 C CA . ILE A 1 84 ? 35.143 4.219 -54.713 1.00 86.62 84 ILE A CA 1
ATOM 675 C C . ILE A 1 84 ? 35.408 4.839 -56.080 1.00 86.62 84 ILE A C 1
ATOM 677 O O . ILE A 1 84 ? 35.939 4.176 -56.970 1.00 86.62 84 ILE A O 1
ATOM 681 N N . LEU A 1 85 ? 35.048 6.110 -56.247 1.00 88.38 85 LEU A N 1
ATOM 682 C CA . LEU A 1 85 ? 35.393 6.869 -57.444 1.00 88.38 85 LEU A CA 1
ATOM 683 C C . LEU A 1 85 ? 36.800 7.439 -57.283 1.00 88.38 85 LEU A C 1
ATOM 685 O O . LEU A 1 85 ? 37.064 8.202 -56.355 1.00 88.38 85 LEU A O 1
ATOM 689 N N . ARG A 1 86 ? 37.700 7.079 -58.199 1.00 85.56 86 ARG A N 1
ATOM 690 C CA . ARG A 1 86 ? 38.982 7.765 -58.361 1.00 85.56 86 ARG A CA 1
ATOM 691 C C . ARG A 1 86 ? 38.828 8.819 -59.440 1.00 85.56 86 ARG A C 1
ATOM 693 O O . ARG A 1 86 ? 38.404 8.506 -60.548 1.00 85.56 86 ARG A O 1
ATOM 700 N N . TRP A 1 87 ? 39.190 10.046 -59.107 1.00 86.12 87 TRP A N 1
ATOM 701 C CA . TRP A 1 87 ? 39.275 11.144 -60.054 1.00 86.12 87 TRP A CA 1
ATOM 702 C C . TRP A 1 87 ? 40.633 11.830 -59.907 1.00 86.12 87 TRP A C 1
ATOM 704 O O . TRP A 1 87 ? 41.270 11.752 -58.856 1.00 86.12 87 TRP A O 1
ATOM 714 N N . GLN A 1 88 ? 41.079 12.465 -60.986 1.00 79.19 88 GLN A N 1
ATOM 715 C CA . GLN A 1 88 ? 42.313 13.238 -61.052 1.00 79.19 88 GLN A CA 1
ATOM 716 C C . GLN A 1 88 ? 41.944 14.621 -61.592 1.00 79.19 88 GLN A C 1
ATOM 718 O O . GLN A 1 88 ? 41.224 14.713 -62.586 1.00 79.19 88 GLN A O 1
ATOM 723 N N . LEU A 1 89 ? 42.378 15.680 -60.909 1.00 71.19 89 LEU A N 1
ATOM 724 C CA . LEU A 1 89 ? 42.269 17.043 -61.428 1.00 71.19 89 LEU A CA 1
ATOM 725 C C . LEU A 1 89 ? 43.398 17.276 -62.435 1.00 71.19 89 LEU A C 1
ATOM 727 O O . LEU A 1 89 ? 44.520 16.809 -62.220 1.00 71.19 89 LEU A O 1
ATOM 731 N N . ALA A 1 90 ? 43.050 17.943 -63.533 1.00 66.62 90 ALA A N 1
ATOM 732 C CA . ALA A 1 90 ? 43.995 18.450 -64.521 1.00 66.62 90 ALA A CA 1
ATOM 733 C C . ALA A 1 90 ? 44.717 19.694 -63.993 1.00 66.62 90 ALA A C 1
ATOM 735 O O . ALA A 1 90 ? 44.070 20.466 -63.246 1.00 66.62 90 ALA A O 1
#

Radius of gyration: 31.5 Å; chains: 1; bounding box: 68×24×92 Å

Sequence (90 aa):
MGLEREIKEIDRQIKEARRAATVALSLDEKLAGQKQIKALEAQRNQKRRSLFDAQDQVDRQREELIAVIEGKLNQTTALRPLFILRWQLA

Foldseek 3Di:
DPLVVVLVVLVVVLVVLVVQLVPDPDPVSVVVSVVVNVVSVVVSVVSVVVVVVVVVVVVVVVVVVVVVVVVVVPDDDDDDDPDDDDDDDD

Organism: NCBI:txid2899263

Secondary structure (DSSP, 8-state):
-HHHHHHHHHHHHHHHHHHHHHH--SHHHHHHHHHHHHHHHHHHHHHHHHHHHHHHHHHHHHHHHHHHHHHHHT--PPP-----------